Protein AF-A0A9P5ILW6-F1 (afdb_monomer)

Radius of gyration: 16.62 Å; Cα contacts (8 Å, |Δi|>4): 154; chains: 1; bounding box: 40×34×46 Å

Solvent-accessible surface area (backbone atoms only — not comparable to full-atom values): 10481 Å² total; per-residue (Å²): 132,69,74,66,73,79,52,66,100,78,73,83,78,83,78,86,67,58,70,65,38,50,52,52,50,52,43,37,74,80,35,74,94,50,73,96,59,90,74,56,70,68,44,38,54,50,37,25,55,50,20,56,77,74,67,35,46,73,50,25,33,54,30,42,55,48,54,32,46,52,34,41,75,72,74,42,74,85,47,68,69,57,46,49,49,52,29,64,76,42,68,87,60,74,94,86,77,52,40,68,58,49,51,54,28,49,44,47,52,42,32,46,77,76,62,55,39,65,60,40,52,51,47,40,77,72,31,69,51,44,38,51,48,39,51,54,41,57,74,74,51,88,65,89,62,91,61,61,66,39,36,64,84,79,36,59,72,67,55,46,70,64,94,44,74,64,52,48,51,58,55,60,61,74,74,114

Structure (mmCIF, N/CA/C/O backbone):
data_AF-A0A9P5ILW6-F1
#
_entry.id   AF-A0A9P5ILW6-F1
#
loop_
_atom_site.group_PDB
_atom_site.id
_atom_site.type_symbol
_atom_site.label_atom_id
_atom_site.label_alt_id
_atom_site.label_comp_id
_atom_site.label_asym_id
_atom_site.label_entity_id
_atom_site.label_seq_id
_atom_site.pdbx_PDB_ins_code
_atom_site.Cartn_x
_atom_site.Cartn_y
_atom_site.Cartn_z
_atom_site.occupancy
_atom_site.B_iso_or_equiv
_atom_site.auth_seq_id
_atom_site.auth_comp_id
_atom_site.auth_asym_id
_atom_site.auth_atom_id
_atom_site.pdbx_PDB_model_num
ATOM 1 N N . MET A 1 1 ? -7.072 -7.305 25.296 1.00 40.94 1 MET A N 1
ATOM 2 C CA . MET A 1 1 ? -6.742 -5.930 24.863 1.00 40.94 1 MET A CA 1
ATOM 3 C C . MET A 1 1 ? -8.057 -5.179 24.683 1.00 40.94 1 MET A C 1
ATOM 5 O O . MET A 1 1 ? -8.897 -5.641 23.927 1.00 40.94 1 MET A O 1
ATOM 9 N N . LYS A 1 2 ? -8.297 -4.114 25.454 1.00 44.69 2 LYS A N 1
ATOM 10 C CA . LYS A 1 2 ? -9.579 -3.391 25.513 1.00 44.69 2 LYS A CA 1
ATOM 11 C C . LYS A 1 2 ? -9.634 -2.299 24.430 1.00 44.69 2 LYS A C 1
ATOM 13 O O . LYS A 1 2 ? -9.579 -1.118 24.740 1.00 44.69 2 LYS A O 1
ATOM 18 N N . PHE A 1 3 ? -9.688 -2.706 23.157 1.00 52.34 3 PHE A N 1
ATOM 19 C CA . PHE A 1 3 ? -9.749 -1.795 21.997 1.00 52.34 3 PHE A CA 1
ATOM 20 C C . PHE A 1 3 ? -10.858 -0.741 22.153 1.00 52.34 3 PHE A C 1
ATOM 22 O O . PHE A 1 3 ? -10.619 0.445 21.964 1.00 52.34 3 PHE A O 1
ATOM 29 N N . PHE A 1 4 ? -12.036 -1.166 22.615 1.00 55.12 4 PHE A N 1
ATOM 30 C CA . PHE A 1 4 ? -13.194 -0.291 22.795 1.00 55.12 4 PHE A CA 1
ATOM 31 C C . PHE A 1 4 ? -13.140 0.619 24.032 1.00 55.12 4 PHE A C 1
ATOM 33 O O . PHE A 1 4 ? -13.903 1.574 24.094 1.00 55.12 4 PHE A O 1
ATOM 40 N N . GLU A 1 5 ? -12.237 0.402 24.997 1.00 55.38 5 GLU A N 1
ATOM 41 C CA . GLU A 1 5 ? -12.120 1.315 26.153 1.00 55.38 5 GLU A CA 1
ATOM 42 C C . GLU A 1 5 ? -11.454 2.646 25.796 1.00 55.38 5 GLU A C 1
ATOM 44 O O . GLU A 1 5 ? -11.655 3.635 26.497 1.00 55.38 5 GLU A O 1
ATOM 49 N N . ALA A 1 6 ? -10.706 2.696 24.689 1.00 55.53 6 ALA A N 1
ATOM 50 C CA . ALA A 1 6 ? -10.136 3.933 24.158 1.00 55.53 6 ALA A CA 1
ATOM 51 C C . ALA A 1 6 ? -11.176 4.818 23.442 1.00 55.53 6 ALA A C 1
ATOM 53 O O . ALA A 1 6 ? -10.899 5.985 23.166 1.00 55.53 6 ALA A O 1
ATOM 54 N N . PHE A 1 7 ? -12.373 4.290 23.167 1.00 52.53 7 PHE A N 1
ATOM 55 C CA . PHE A 1 7 ? -13.465 5.007 22.517 1.00 52.53 7 PHE A CA 1
ATOM 56 C C . PHE A 1 7 ? -14.561 5.294 23.556 1.00 52.53 7 PHE A C 1
ATOM 58 O O . PHE A 1 7 ? -15.470 4.478 23.723 1.00 52.53 7 PHE A O 1
ATOM 65 N N . PRO A 1 8 ? -14.515 6.427 24.292 1.00 45.66 8 PRO A N 1
ATOM 66 C CA . PRO A 1 8 ? -15.630 6.819 25.148 1.00 45.66 8 PRO A CA 1
ATOM 67 C C . PRO A 1 8 ? -16.920 6.827 24.319 1.00 45.66 8 PRO A C 1
ATOM 69 O O . PRO A 1 8 ? -16.882 7.197 23.151 1.00 45.66 8 PRO A O 1
ATOM 72 N N . CYS A 1 9 ? -18.024 6.383 24.932 1.00 47.91 9 CYS A N 1
ATOM 73 C CA . CYS A 1 9 ? -19.293 5.889 24.361 1.00 47.91 9 CYS A CA 1
ATOM 74 C C . CYS A 1 9 ? -20.075 6.804 23.370 1.00 47.91 9 CYS A C 1
ATOM 76 O O . CYS A 1 9 ? -21.298 6.722 23.297 1.00 47.91 9 CYS A O 1
ATOM 78 N N . LYS A 1 10 ? -19.422 7.699 22.623 1.00 52.12 10 LYS A N 1
ATOM 79 C CA . LYS A 1 10 ? -20.001 8.666 21.680 1.00 52.12 10 LYS A CA 1
ATOM 80 C C . LYS A 1 10 ? -19.199 8.815 20.376 1.00 52.12 10 LYS A C 1
ATOM 82 O O . LYS A 1 10 ? -19.249 9.874 19.759 1.00 52.12 10 LYS A O 1
ATOM 87 N N . TYR A 1 11 ? -18.472 7.789 19.939 1.00 52.97 11 TYR A N 1
ATOM 88 C CA . TYR A 1 11 ? -17.894 7.780 18.592 1.00 52.97 11 TYR A CA 1
ATOM 89 C C . TYR A 1 11 ? -18.709 6.865 17.687 1.00 52.97 11 TYR A C 1
ATOM 91 O O . TYR A 1 11 ? -18.639 5.643 17.795 1.00 52.97 11 TYR A O 1
ATOM 99 N N . THR A 1 12 ? -19.493 7.470 16.799 1.00 56.59 12 THR A N 1
ATOM 100 C CA . THR A 1 12 ? -20.023 6.774 15.629 1.00 56.59 12 THR A CA 1
ATOM 101 C C . THR A 1 12 ? -18.871 6.659 14.639 1.00 56.59 12 THR A C 1
ATOM 103 O O . THR A 1 12 ? -18.404 7.671 14.122 1.00 56.59 12 THR A O 1
ATOM 106 N N . ILE A 1 13 ? -18.365 5.447 14.421 1.00 59.28 13 ILE A N 1
ATOM 107 C CA . ILE A 1 13 ? -17.453 5.189 13.307 1.00 59.28 13 ILE A CA 1
ATOM 108 C C . ILE A 1 13 ? -18.347 5.038 12.082 1.00 59.28 13 ILE A C 1
ATOM 110 O O . ILE A 1 13 ? -19.088 4.061 11.977 1.00 59.28 13 ILE A O 1
ATOM 114 N N . GLU A 1 14 ? -18.329 6.026 11.191 1.00 61.62 14 GLU A N 1
ATOM 115 C CA . GLU A 1 14 ? -18.935 5.860 9.875 1.00 61.62 14 GLU A CA 1
ATOM 116 C C . GLU A 1 14 ? -18.095 4.851 9.098 1.00 61.62 14 GLU A C 1
ATOM 118 O O . GLU A 1 14 ? -16.937 5.089 8.759 1.00 61.62 14 GLU A O 1
ATOM 123 N N . VAL A 1 15 ? -18.678 3.676 8.892 1.00 63.22 15 VAL A N 1
ATOM 124 C CA . VAL A 1 15 ? -18.077 2.608 8.108 1.00 63.22 15 VAL A CA 1
ATOM 125 C C . VAL A 1 15 ? -18.579 2.761 6.681 1.00 63.22 15 VAL A C 1
ATOM 127 O O . VAL A 1 15 ? -19.686 2.342 6.354 1.00 63.22 15 VAL A O 1
ATOM 130 N N . THR A 1 16 ? -17.773 3.409 5.848 1.00 72.81 16 THR A N 1
ATOM 131 C CA . THR A 1 16 ? -18.020 3.545 4.405 1.00 72.81 16 THR A CA 1
ATOM 132 C C . THR A 1 16 ? -17.390 2.422 3.586 1.00 72.81 16 THR A C 1
ATOM 134 O O . THR A 1 16 ? -17.558 2.385 2.371 1.00 72.81 16 THR A O 1
ATOM 137 N N . GLU A 1 17 ? -16.658 1.518 4.239 1.00 77.94 17 GLU A N 1
ATOM 138 C CA . GLU A 1 17 ? -15.879 0.488 3.556 1.00 77.94 17 GLU A CA 1
ATOM 139 C C . GLU A 1 17 ? -16.735 -0.669 3.064 1.00 77.94 17 GLU A C 1
ATOM 141 O O . GLU A 1 17 ? -17.812 -0.957 3.595 1.00 77.94 17 GLU A O 1
ATOM 146 N N . GLY A 1 18 ? -16.207 -1.374 2.065 1.00 82.06 18 GLY A N 1
ATOM 147 C CA . GLY A 1 18 ? -16.773 -2.640 1.628 1.00 82.06 18 GLY A CA 1
ATOM 148 C C . GLY A 1 18 ? -16.846 -3.643 2.781 1.00 82.06 18 GLY A C 1
ATOM 149 O O . GLY A 1 18 ? -16.007 -3.646 3.684 1.00 82.06 18 GLY A O 1
ATOM 150 N N . ALA A 1 19 ? -17.850 -4.522 2.732 1.00 83.38 19 ALA A N 1
ATOM 151 C CA . ALA A 1 19 ? -18.071 -5.540 3.760 1.00 83.38 19 ALA A CA 1
ATOM 152 C C . ALA A 1 19 ? -16.812 -6.385 4.030 1.00 83.38 19 ALA A C 1
ATOM 154 O O . ALA A 1 19 ? -16.507 -6.689 5.178 1.00 83.38 19 ALA A O 1
ATOM 155 N N . GLU A 1 20 ? -16.034 -6.678 2.985 1.00 88.50 20 GLU A N 1
ATOM 156 C CA . GLU A 1 20 ? -14.823 -7.489 3.096 1.00 88.50 20 GLU A CA 1
ATOM 157 C C . GLU A 1 20 ? -13.726 -6.819 3.941 1.00 88.50 20 GLU A C 1
ATOM 159 O O . GLU A 1 20 ? -13.156 -7.455 4.827 1.00 88.50 20 GLU A O 1
ATOM 164 N N . THR A 1 21 ? -13.468 -5.521 3.756 1.00 89.25 21 THR A N 1
ATOM 165 C CA . THR A 1 21 ? -12.490 -4.765 4.562 1.00 89.25 21 THR A CA 1
ATOM 166 C C . THR A 1 21 ? -12.843 -4.809 6.050 1.00 89.25 21 THR A C 1
ATOM 168 O O . THR A 1 21 ? -11.968 -4.923 6.911 1.00 89.25 21 THR A O 1
ATOM 171 N N . ILE A 1 22 ? -14.139 -4.771 6.364 1.00 90.06 22 ILE A N 1
ATOM 172 C CA . ILE A 1 22 ? -14.638 -4.837 7.739 1.00 90.06 22 ILE A CA 1
ATOM 173 C C . ILE A 1 22 ? -14.521 -6.240 8.316 1.00 90.06 22 ILE A C 1
ATOM 175 O O . ILE A 1 22 ? -14.110 -6.378 9.470 1.00 90.06 22 ILE A O 1
ATOM 179 N N . ASP A 1 23 ? -14.787 -7.275 7.526 1.00 89.38 23 ASP A N 1
ATOM 180 C CA . ASP A 1 23 ? -14.569 -8.657 7.948 1.00 89.38 23 ASP A CA 1
ATOM 181 C C . ASP A 1 23 ? -13.097 -8.901 8.310 1.00 89.38 23 ASP A C 1
ATOM 183 O O . ASP A 1 23 ? -12.804 -9.483 9.359 1.00 89.38 23 ASP A O 1
ATOM 187 N N . PHE A 1 24 ? -12.156 -8.387 7.510 1.00 91.00 24 PHE A N 1
ATOM 188 C CA . PHE A 1 24 ? -10.723 -8.487 7.805 1.00 91.00 24 PHE A CA 1
ATOM 189 C C . PHE A 1 24 ? -10.293 -7.650 9.011 1.00 91.00 24 PHE A C 1
ATOM 191 O O . PHE A 1 24 ? -9.472 -8.109 9.810 1.00 91.00 24 PHE A O 1
ATOM 198 N N . PHE A 1 25 ? -10.877 -6.468 9.209 1.00 91.25 25 PHE A N 1
ATOM 199 C CA . PHE A 1 25 ? -10.665 -5.689 10.428 1.00 91.25 25 PHE A CA 1
ATOM 200 C C . PHE A 1 25 ? -11.123 -6.453 11.678 1.00 91.25 25 PHE A C 1
ATOM 202 O O . PHE A 1 25 ? -10.377 -6.566 12.654 1.00 91.25 25 PHE A O 1
ATOM 209 N N . VAL A 1 26 ? -12.335 -7.013 11.647 1.00 88.88 26 VAL A N 1
ATOM 210 C CA . VAL A 1 26 ? -12.893 -7.806 12.749 1.00 88.88 26 VAL A CA 1
ATOM 211 C C . VAL A 1 26 ? -12.033 -9.039 13.001 1.00 88.88 26 VAL A C 1
ATOM 213 O O . VAL A 1 26 ? -11.680 -9.321 14.145 1.00 88.88 26 VAL A O 1
ATOM 216 N N . GLN A 1 27 ? -11.637 -9.746 11.947 1.00 89.50 27 GLN A N 1
ATOM 217 C CA . GLN A 1 27 ? -10.733 -10.882 12.050 1.00 89.50 27 GLN A CA 1
ATOM 218 C C . GLN A 1 27 ? -9.419 -10.486 12.728 1.00 89.50 27 GLN A C 1
ATOM 220 O O . GLN A 1 27 ? -9.033 -11.123 13.703 1.00 89.50 27 GLN A O 1
ATOM 225 N N . TRP A 1 28 ? -8.775 -9.400 12.298 1.00 90.00 28 TRP A N 1
ATOM 226 C CA . TRP A 1 28 ? -7.546 -8.908 12.920 1.00 90.00 28 TRP A CA 1
ATOM 227 C C . TRP A 1 28 ? -7.722 -8.553 14.405 1.00 90.00 28 TRP A C 1
ATOM 229 O O . TRP A 1 28 ? -6.833 -8.835 15.207 1.00 90.00 28 TRP A O 1
ATOM 239 N N . LEU A 1 29 ? -8.870 -7.991 14.807 1.00 86.12 29 LEU A N 1
ATOM 240 C CA . LEU A 1 29 ? -9.156 -7.694 16.217 1.00 86.12 29 LEU A CA 1
ATOM 241 C C . LEU A 1 29 ? -9.189 -8.956 17.091 1.00 86.12 29 LEU A C 1
ATOM 243 O O . LEU A 1 29 ? -8.709 -8.928 18.228 1.00 86.12 29 LEU A O 1
ATOM 247 N N . TYR A 1 30 ? -9.767 -10.047 16.580 1.00 83.31 30 TYR A N 1
ATOM 248 C CA . TYR A 1 30 ? -9.910 -11.305 17.320 1.00 83.31 30 TYR A CA 1
ATOM 249 C C . TYR A 1 30 ? -8.707 -12.241 17.166 1.00 83.31 30 TYR A C 1
ATOM 251 O O . TYR A 1 30 ? -8.435 -13.031 18.072 1.00 83.31 30 TYR A O 1
ATOM 259 N N . THR A 1 31 ? -7.945 -12.118 16.080 1.00 81.06 31 THR A N 1
ATOM 260 C CA . THR A 1 31 ? -6.687 -12.838 15.849 1.00 81.06 31 THR A CA 1
ATOM 261 C C . THR A 1 31 ? -5.563 -11.906 15.397 1.00 81.06 31 THR A C 1
ATOM 263 O O . THR A 1 31 ? -5.124 -11.976 14.244 1.00 81.06 31 THR A O 1
ATOM 266 N N . PRO A 1 32 ? -5.032 -11.060 16.304 1.00 68.94 32 PRO A N 1
ATOM 267 C CA . PRO A 1 32 ? -3.941 -10.158 15.963 1.00 68.94 32 PRO A CA 1
ATOM 268 C C . PRO A 1 32 ? -2.745 -10.933 15.408 1.00 68.94 32 PRO A C 1
ATOM 270 O O . PRO A 1 32 ? -2.229 -11.848 16.052 1.00 68.94 32 PRO A O 1
ATOM 273 N N . GLY A 1 33 ? -2.314 -10.569 14.202 1.00 67.50 33 GLY A N 1
ATOM 274 C CA . GLY A 1 33 ? -1.169 -11.182 13.530 1.00 67.50 33 GLY A CA 1
ATOM 275 C C . GLY A 1 33 ? -1.505 -12.268 12.506 1.00 67.50 33 GLY A C 1
ATOM 276 O O . GLY A 1 33 ? -0.593 -12.721 11.816 1.00 67.50 33 GLY A O 1
ATOM 277 N N . ARG A 1 34 ? -2.769 -12.699 12.367 1.00 72.62 34 ARG A N 1
ATOM 278 C CA . ARG A 1 34 ? -3.159 -13.709 11.368 1.00 72.62 34 ARG A CA 1
ATOM 279 C C . ARG A 1 34 ? -4.513 -13.410 10.738 1.00 72.62 34 ARG A C 1
ATOM 281 O O . ARG A 1 34 ? -5.509 -13.272 11.445 1.00 72.62 34 ARG A O 1
ATOM 288 N N . PHE A 1 35 ? -4.546 -13.441 9.410 1.00 79.75 35 PHE A N 1
ATOM 289 C CA . PHE A 1 35 ? -5.782 -13.581 8.655 1.00 79.75 35 PHE A CA 1
ATOM 290 C C . PHE A 1 35 ? -6.100 -15.068 8.434 1.00 79.75 35 PHE A C 1
ATOM 292 O O . PHE A 1 35 ? -5.205 -15.849 8.108 1.00 79.75 35 PHE A O 1
ATOM 299 N N . PHE A 1 36 ? -7.355 -15.491 8.626 1.00 78.62 36 PHE A N 1
ATOM 300 C CA . PHE A 1 36 ? -7.756 -16.890 8.390 1.00 78.62 36 PHE A CA 1
ATOM 301 C C . PHE A 1 36 ? -7.865 -17.216 6.896 1.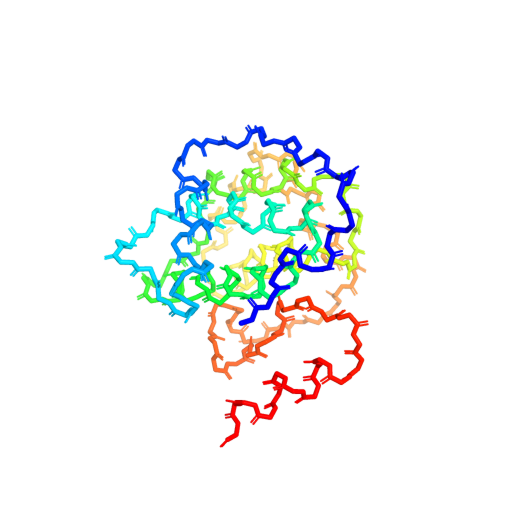00 78.62 36 PHE A C 1
ATOM 303 O O . PHE A 1 36 ? -7.658 -18.358 6.496 1.00 78.62 36 PHE A O 1
ATOM 310 N N . LYS A 1 37 ? -8.187 -16.209 6.082 1.00 83.69 37 LYS A N 1
ATOM 311 C CA . LYS A 1 37 ? -8.161 -16.250 4.618 1.00 83.69 37 LYS A CA 1
ATOM 312 C C . LYS A 1 37 ? -7.106 -15.247 4.167 1.00 83.69 37 LYS A C 1
ATOM 314 O O . LYS A 1 37 ? -6.991 -14.198 4.785 1.00 83.69 37 LYS A O 1
ATOM 319 N N . VAL A 1 38 ? -6.343 -15.544 3.121 1.00 85.94 38 VAL A N 1
ATOM 320 C CA . VAL A 1 38 ? -5.435 -14.542 2.544 1.00 85.94 38 VAL A CA 1
ATOM 321 C C . VAL A 1 38 ? -6.297 -13.475 1.848 1.00 85.94 38 VAL A C 1
ATOM 323 O O . VAL A 1 38 ? -7.076 -13.851 0.967 1.00 85.94 38 VAL A O 1
ATOM 326 N N . PRO A 1 39 ? -6.250 -12.198 2.276 1.00 89.31 39 PRO A N 1
ATOM 327 C CA . PRO A 1 39 ? -6.969 -11.119 1.601 1.00 89.31 39 PRO A CA 1
ATOM 328 C C . PRO A 1 39 ? -6.363 -10.838 0.225 1.00 89.31 39 PRO A C 1
ATOM 330 O O . PRO A 1 39 ? -5.170 -11.054 0.010 1.00 89.31 39 PRO A O 1
ATOM 333 N N . GLU A 1 40 ? -7.178 -10.311 -0.687 1.00 92.25 40 GLU A N 1
ATOM 334 C CA . GLU A 1 40 ? -6.661 -9.676 -1.900 1.00 92.25 40 GLU A CA 1
ATOM 335 C C . GLU A 1 40 ? -5.907 -8.394 -1.525 1.00 92.25 40 GLU A C 1
ATOM 337 O O . GLU A 1 40 ? -6.248 -7.727 -0.543 1.00 92.25 40 GLU A O 1
ATOM 342 N N . ILE A 1 41 ? -4.890 -8.027 -2.308 1.00 93.38 41 ILE A N 1
ATOM 343 C CA . ILE A 1 41 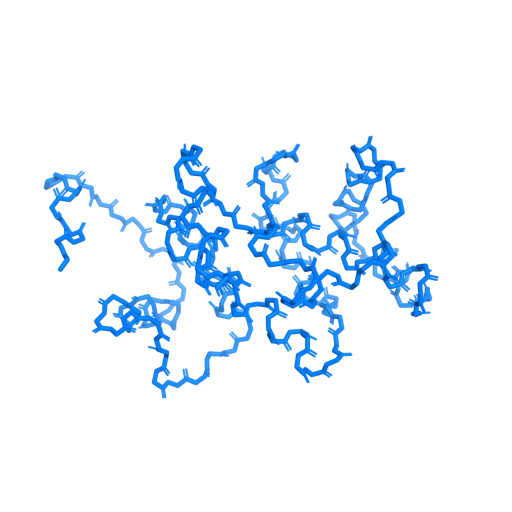? -4.048 -6.860 -2.009 1.00 93.38 41 ILE A CA 1
ATOM 344 C C . ILE A 1 41 ? -4.870 -5.573 -1.891 1.00 93.38 41 ILE A C 1
ATOM 346 O O . ILE A 1 41 ? -4.689 -4.805 -0.946 1.00 93.38 41 ILE A O 1
ATOM 350 N N . LYS A 1 42 ? -5.875 -5.407 -2.757 1.00 93.12 42 LYS A N 1
ATOM 351 C CA . LYS A 1 42 ? -6.821 -4.291 -2.710 1.00 93.12 42 LYS A CA 1
ATOM 352 C C . LYS A 1 42 ? -7.525 -4.173 -1.357 1.00 93.12 42 LYS A C 1
ATOM 354 O O . LYS A 1 42 ? -7.593 -3.085 -0.791 1.00 93.12 42 LYS A O 1
ATOM 359 N N . THR A 1 43 ? -7.987 -5.288 -0.796 1.00 94.06 43 THR A N 1
ATOM 360 C CA . THR A 1 43 ? -8.630 -5.319 0.523 1.00 94.06 43 THR A CA 1
ATOM 361 C C . THR A 1 43 ? -7.669 -4.874 1.628 1.00 94.06 43 THR A C 1
ATOM 363 O O . THR A 1 43 ? -8.082 -4.228 2.591 1.00 94.06 43 THR A O 1
ATOM 366 N N . VAL A 1 44 ? -6.376 -5.188 1.505 1.00 94.62 44 VAL A N 1
ATOM 367 C CA . VAL A 1 44 ? -5.349 -4.762 2.468 1.00 94.62 44 VAL A CA 1
ATOM 368 C C . VAL A 1 44 ? -5.021 -3.275 2.325 1.00 94.62 44 VAL A C 1
ATOM 370 O O . VAL A 1 44 ? -4.847 -2.599 3.339 1.00 94.62 44 VAL A O 1
ATOM 373 N N . LEU A 1 45 ? -4.998 -2.739 1.102 1.00 95.44 45 LEU A N 1
ATOM 374 C CA . LEU A 1 45 ? -4.879 -1.297 0.860 1.00 95.44 45 LEU A CA 1
ATOM 375 C C . LEU A 1 45 ? -6.064 -0.540 1.483 1.00 95.44 45 LEU A C 1
ATOM 377 O O . LEU A 1 45 ? -5.862 0.440 2.204 1.00 95.44 45 LEU A O 1
ATOM 381 N N . ASP A 1 46 ? -7.288 -1.044 1.303 1.00 94.38 46 ASP A N 1
ATOM 382 C CA . ASP A 1 46 ? -8.492 -0.502 1.946 1.00 94.38 46 ASP A CA 1
ATOM 383 C C . ASP A 1 46 ? -8.389 -0.556 3.472 1.00 94.38 46 ASP A C 1
ATOM 385 O O . ASP A 1 46 ? -8.737 0.404 4.164 1.00 94.38 46 ASP A O 1
ATOM 389 N N . LEU A 1 47 ? -7.876 -1.665 4.009 1.00 93.94 47 LEU A N 1
ATOM 390 C CA . LEU A 1 47 ? -7.687 -1.855 5.442 1.00 93.94 47 LEU A CA 1
ATOM 391 C C . LEU A 1 47 ? -6.660 -0.871 6.011 1.00 93.94 47 LEU A C 1
ATOM 393 O O . LEU A 1 47 ? -6.880 -0.321 7.091 1.00 93.94 47 LEU A O 1
ATOM 397 N N . TRP A 1 48 ? -5.579 -0.599 5.276 1.00 94.88 48 TRP A N 1
ATOM 398 C CA . TRP A 1 48 ? -4.576 0.395 5.650 1.00 94.88 48 TRP A CA 1
ATOM 399 C C . TRP A 1 48 ? -5.178 1.809 5.699 1.00 94.88 48 TRP A C 1
ATOM 401 O O . TRP A 1 48 ? -5.013 2.520 6.696 1.00 94.88 48 TRP A O 1
ATOM 411 N N . LEU A 1 49 ? -5.940 2.202 4.672 1.00 92.12 49 LEU A N 1
ATOM 412 C CA . LEU A 1 49 ? -6.619 3.505 4.610 1.00 92.12 49 LEU A CA 1
ATOM 413 C C . LEU A 1 49 ? -7.669 3.645 5.720 1.00 92.12 49 LEU A C 1
ATOM 415 O O . LEU A 1 49 ? -7.734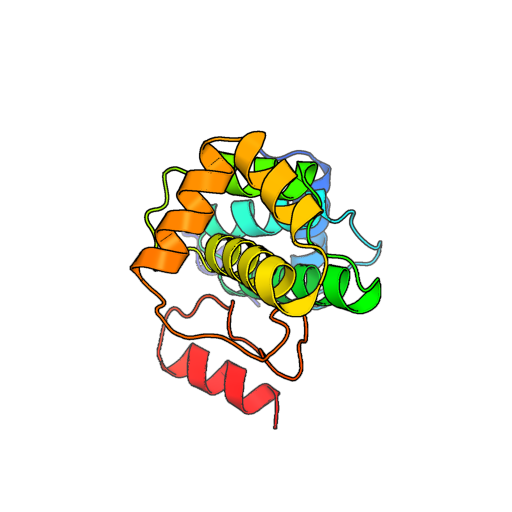 4.663 6.416 1.00 92.12 49 LEU A O 1
ATOM 419 N N . PHE A 1 50 ? -8.462 2.596 5.944 1.00 91.38 50 PHE A N 1
ATOM 420 C CA . PHE A 1 50 ? -9.441 2.534 7.024 1.00 91.38 50 PHE A CA 1
ATOM 421 C C . PHE A 1 50 ? -8.784 2.685 8.394 1.00 91.38 50 PHE A C 1
ATOM 423 O O . PHE A 1 50 ? -9.237 3.489 9.212 1.00 91.38 50 PHE A O 1
ATOM 430 N N . ALA A 1 51 ? -7.686 1.969 8.626 1.00 90.25 51 ALA A N 1
ATOM 431 C CA . ALA A 1 51 ? -6.914 2.059 9.852 1.00 90.25 51 ALA A CA 1
ATOM 432 C C . ALA A 1 51 ? -6.405 3.485 10.105 1.00 90.25 51 ALA A C 1
ATOM 434 O O . ALA A 1 51 ? -6.467 3.952 11.244 1.00 90.25 51 ALA A O 1
ATOM 435 N N . GLY A 1 52 ? -5.982 4.199 9.057 1.00 88.19 52 GLY A N 1
ATOM 436 C CA . GLY A 1 52 ? -5.625 5.617 9.130 1.00 88.19 52 GLY A CA 1
ATOM 437 C C . GLY A 1 52 ? -6.790 6.498 9.583 1.00 88.19 52 GLY A C 1
ATOM 438 O O . GLY A 1 52 ? -6.642 7.278 10.528 1.00 88.19 52 GLY A O 1
ATOM 439 N N . ARG A 1 53 ? -7.983 6.313 9.000 1.00 86.69 53 ARG A N 1
ATOM 440 C CA . ARG A 1 53 ? -9.198 7.068 9.372 1.00 86.69 53 ARG A CA 1
ATOM 441 C C . ARG A 1 53 ? -9.582 6.889 10.841 1.00 86.69 53 ARG A C 1
ATOM 443 O O . ARG A 1 53 ? -9.931 7.864 11.505 1.00 86.69 53 ARG A O 1
ATOM 450 N N . ILE A 1 54 ? -9.475 5.670 11.373 1.00 86.38 54 ILE A N 1
ATOM 451 C CA . ILE A 1 54 ? -9.748 5.385 12.794 1.00 86.38 54 ILE A CA 1
ATOM 452 C C . ILE A 1 54 ? -8.528 5.591 13.708 1.00 86.38 54 ILE A C 1
ATOM 454 O O . ILE A 1 54 ? -8.600 5.288 14.900 1.00 86.38 54 ILE A O 1
ATOM 458 N N . LYS A 1 55 ? -7.408 6.098 13.170 1.00 85.19 55 LYS A N 1
ATOM 459 C CA . LYS A 1 55 ? -6.137 6.334 13.878 1.00 85.19 55 LYS A CA 1
ATOM 460 C C . LYS A 1 55 ? -5.577 5.083 14.573 1.00 85.19 55 LYS A C 1
ATOM 462 O O . LYS A 1 55 ? -4.991 5.165 15.652 1.00 85.19 55 LYS A O 1
ATOM 467 N N . CYS A 1 56 ? -5.755 3.910 13.967 1.00 85.94 56 CYS A N 1
ATOM 468 C CA . CYS A 1 56 ? -5.240 2.639 14.467 1.00 85.94 56 CYS A CA 1
ATOM 469 C C . CYS A 1 56 ? -3.889 2.301 13.818 1.00 85.94 56 CYS A C 1
ATOM 471 O O . CYS A 1 56 ? -3.807 1.489 12.898 1.00 85.94 56 CYS A O 1
ATOM 473 N N . THR A 1 57 ? -2.807 2.883 14.338 1.00 87.56 57 THR A N 1
ATOM 474 C CA . THR A 1 57 ? -1.451 2.695 13.783 1.00 87.56 57 THR A CA 1
ATOM 475 C C . THR A 1 57 ? -0.985 1.242 13.795 1.00 87.56 57 THR A C 1
ATOM 477 O O . THR A 1 57 ? -0.328 0.796 12.866 1.00 87.56 57 THR A O 1
ATOM 480 N N . LYS A 1 58 ? -1.396 0.446 14.791 1.00 86.88 58 LYS A N 1
ATOM 481 C CA . LYS A 1 58 ? -1.089 -0.996 14.832 1.00 86.88 58 LYS A CA 1
ATOM 482 C C . LYS A 1 58 ? -1.651 -1.754 13.630 1.00 86.88 58 LYS A C 1
ATOM 484 O O . LYS A 1 58 ? -0.998 -2.669 13.140 1.00 86.88 58 LYS A O 1
ATOM 489 N N . LEU A 1 59 ? -2.851 -1.391 13.179 1.00 89.69 59 LEU A N 1
ATOM 490 C CA . LEU A 1 59 ? -3.468 -1.999 12.006 1.00 89.69 59 LEU A CA 1
ATOM 491 C C . LEU A 1 59 ? -2.864 -1.446 10.710 1.00 89.69 59 LEU A C 1
ATOM 493 O O . LEU A 1 59 ? -2.670 -2.220 9.777 1.00 89.69 59 LEU A O 1
ATOM 497 N N . GLN A 1 60 ? -2.507 -0.156 10.666 1.00 91.25 60 GLN A N 1
ATOM 498 C CA . GLN A 1 60 ? -1.755 0.409 9.537 1.00 91.25 60 GLN A CA 1
ATOM 499 C C . GLN A 1 60 ? -0.417 -0.312 9.353 1.00 91.25 60 GLN A C 1
ATOM 501 O O . GLN A 1 60 ? -0.146 -0.795 8.263 1.00 91.25 60 GLN A O 1
ATOM 506 N N . ASN A 1 61 ? 0.374 -0.472 10.417 1.00 90.88 61 ASN A N 1
ATOM 507 C CA . ASN A 1 61 ? 1.683 -1.128 10.342 1.00 90.88 61 ASN A CA 1
ATOM 508 C C . ASN A 1 61 ? 1.543 -2.606 9.965 1.00 90.88 61 ASN A C 1
ATOM 510 O O . ASN A 1 61 ? 2.258 -3.081 9.093 1.00 90.88 61 ASN A O 1
ATOM 514 N N . TYR A 1 62 ? 0.551 -3.305 10.530 1.00 90.19 62 TYR A N 1
ATOM 515 C CA . TYR A 1 62 ? 0.254 -4.685 10.138 1.00 90.19 62 TYR A CA 1
ATOM 516 C C . TYR A 1 62 ? -0.134 -4.812 8.657 1.00 90.19 62 TYR A C 1
ATOM 518 O O . TYR A 1 62 ? 0.315 -5.727 7.971 1.00 90.19 62 TYR A O 1
ATOM 526 N N . SER A 1 63 ? -0.963 -3.893 8.157 1.00 93.38 63 SER A N 1
ATOM 527 C CA . SER A 1 63 ? -1.359 -3.875 6.745 1.00 93.38 63 SER A CA 1
ATOM 528 C C . SER A 1 63 ? -0.167 -3.528 5.851 1.00 93.38 63 SER A C 1
ATOM 530 O O . SER A 1 63 ? -0.011 -4.124 4.792 1.00 93.38 63 SER A O 1
ATOM 532 N N . MET A 1 64 ? 0.714 -2.629 6.299 1.00 93.69 64 MET A N 1
ATOM 533 C CA . MET A 1 64 ? 1.929 -2.260 5.575 1.00 93.69 64 MET A CA 1
ATOM 534 C C . MET A 1 64 ? 2.913 -3.427 5.463 1.00 93.69 64 MET A C 1
ATOM 536 O O . MET A 1 64 ? 3.409 -3.686 4.371 1.00 93.69 64 MET A O 1
ATOM 540 N N . ASP A 1 65 ? 3.136 -4.174 6.550 1.00 91.19 65 ASP A N 1
ATOM 541 C CA . ASP A 1 65 ? 3.956 -5.394 6.532 1.00 91.19 65 ASP A CA 1
ATOM 542 C C . ASP A 1 65 ? 3.420 -6.407 5.518 1.00 91.19 65 ASP A C 1
ATOM 544 O O . ASP A 1 65 ? 4.184 -7.050 4.797 1.00 91.19 65 ASP A O 1
ATOM 548 N N . PHE A 1 66 ? 2.093 -6.548 5.449 1.00 91.88 66 PHE A N 1
ATOM 549 C CA . PHE A 1 66 ? 1.454 -7.422 4.476 1.00 91.88 66 PHE A CA 1
ATOM 550 C C . PHE A 1 66 ? 1.676 -6.924 3.044 1.00 91.88 66 PHE A C 1
ATOM 552 O O . PHE A 1 66 ? 2.087 -7.716 2.202 1.00 91.88 66 PHE A O 1
ATOM 559 N N . ILE A 1 67 ? 1.437 -5.637 2.769 1.00 93.81 67 ILE A N 1
ATOM 560 C CA . ILE A 1 67 ? 1.621 -5.023 1.443 1.00 93.81 67 ILE A CA 1
ATOM 561 C C . ILE A 1 67 ? 3.068 -5.191 0.970 1.00 93.81 67 ILE A C 1
ATOM 563 O O . ILE A 1 67 ? 3.306 -5.674 -0.133 1.00 93.81 67 ILE A O 1
ATOM 567 N N . GLN A 1 68 ? 4.035 -4.844 1.820 1.00 91.75 68 GLN A N 1
ATOM 568 C CA . GLN A 1 68 ? 5.458 -4.951 1.508 1.00 91.75 68 GLN A CA 1
ATOM 569 C C . GLN A 1 68 ? 5.843 -6.406 1.206 1.00 91.75 68 GLN A C 1
ATOM 571 O O . GLN A 1 68 ? 6.472 -6.693 0.188 1.00 91.75 68 GLN A O 1
ATOM 576 N N . LYS A 1 69 ? 5.391 -7.348 2.044 1.00 89.88 69 LYS A N 1
ATOM 577 C CA . LYS A 1 69 ? 5.642 -8.777 1.847 1.00 89.88 69 LYS A CA 1
ATOM 578 C C . LYS A 1 69 ? 4.990 -9.329 0.579 1.00 89.88 69 LYS A C 1
ATOM 580 O O . LYS A 1 69 ? 5.622 -10.147 -0.077 1.00 89.88 69 LYS A O 1
ATOM 585 N N . TYR A 1 70 ? 3.764 -8.920 0.260 1.00 92.06 70 TYR A N 1
ATOM 586 C CA . TYR A 1 70 ? 3.038 -9.365 -0.932 1.00 92.06 70 TYR A CA 1
ATOM 587 C C . TYR A 1 70 ? 3.856 -9.084 -2.197 1.00 92.06 70 TYR A C 1
ATOM 589 O O . TYR A 1 70 ? 4.255 -10.012 -2.895 1.00 92.06 70 TYR A O 1
ATOM 597 N N . TYR A 1 71 ? 4.241 -7.821 -2.394 1.00 92.19 71 TYR A N 1
ATOM 598 C CA . TYR A 1 71 ? 5.027 -7.404 -3.557 1.00 92.19 71 TYR A CA 1
ATOM 599 C C . TYR A 1 71 ? 6.445 -7.988 -3.576 1.00 92.19 71 TYR A C 1
ATOM 601 O O . TYR A 1 71 ? 6.988 -8.291 -4.634 1.00 92.19 71 TYR A O 1
ATOM 609 N N . TYR A 1 72 ? 7.043 -8.230 -2.409 1.00 90.31 72 TYR A N 1
ATOM 610 C CA . TYR A 1 72 ? 8.347 -8.887 -2.349 1.00 90.31 72 TYR A CA 1
ATOM 611 C C . TYR A 1 72 ? 8.301 -10.377 -2.709 1.00 90.31 72 TYR A C 1
ATOM 613 O O . TYR A 1 72 ? 9.184 -10.869 -3.407 1.00 90.31 72 TYR A O 1
ATOM 621 N N . GLN A 1 73 ? 7.305 -11.119 -2.211 1.00 87.12 73 GLN A N 1
ATOM 622 C CA . GLN A 1 73 ? 7.235 -12.575 -2.384 1.00 87.12 73 GLN A CA 1
ATOM 623 C C . GLN A 1 73 ? 6.974 -12.987 -3.827 1.00 87.12 73 GLN A C 1
ATOM 625 O O . GLN A 1 73 ? 7.549 -13.978 -4.278 1.00 87.12 73 GLN A O 1
ATOM 630 N N . ASP A 1 74 ? 6.151 -12.217 -4.529 1.00 82.44 74 ASP A N 1
ATOM 631 C CA . ASP A 1 74 ? 5.825 -12.481 -5.926 1.00 82.44 74 ASP A CA 1
ATOM 632 C C . ASP A 1 74 ? 6.856 -11.855 -6.887 1.00 82.44 74 ASP A C 1
ATOM 634 O O . ASP A 1 74 ? 6.790 -12.077 -8.091 1.00 82.44 74 ASP A O 1
ATOM 638 N N . ALA A 1 75 ? 7.865 -11.147 -6.352 1.00 79.44 75 ALA A N 1
ATOM 639 C CA . ALA A 1 75 ? 8.869 -10.388 -7.104 1.00 79.44 75 ALA A CA 1
ATOM 640 C C . ALA A 1 75 ? 8.247 -9.374 -8.084 1.00 79.44 75 ALA A C 1
ATOM 642 O O . ALA A 1 75 ? 8.833 -9.038 -9.113 1.00 79.44 75 ALA A O 1
ATOM 643 N N . GLU A 1 76 ? 7.067 -8.858 -7.743 1.00 87.69 76 GLU A N 1
ATOM 644 C CA . GLU A 1 76 ? 6.310 -7.909 -8.551 1.00 87.69 76 GLU A CA 1
ATOM 645 C C . GLU A 1 76 ? 6.391 -6.510 -7.939 1.00 87.69 76 GLU A C 1
ATOM 647 O O . GLU A 1 76 ? 6.509 -6.331 -6.724 1.00 87.69 76 GLU A O 1
ATOM 652 N N . PHE A 1 77 ? 6.393 -5.486 -8.786 1.00 91.19 77 PHE A N 1
ATOM 653 C CA . PHE A 1 77 ? 6.143 -4.122 -8.328 1.00 91.19 77 PHE A CA 1
ATOM 654 C C . PHE A 1 77 ? 4.643 -3.889 -8.245 1.00 91.19 77 PHE A C 1
ATOM 656 O O . PHE A 1 77 ? 3.865 -4.581 -8.903 1.00 91.19 77 PHE A O 1
ATOM 663 N N . MET A 1 78 ? 4.246 -2.889 -7.460 1.00 92.94 78 MET A N 1
ATOM 664 C CA . MET A 1 78 ? 2.855 -2.451 -7.444 1.00 92.94 78 MET A CA 1
ATOM 665 C C . MET A 1 78 ? 2.374 -2.141 -8.860 1.00 92.94 78 MET A C 1
ATOM 667 O O . MET A 1 78 ? 2.991 -1.353 -9.581 1.00 92.94 78 MET A O 1
ATOM 671 N N . ASP A 1 79 ? 1.279 -2.783 -9.256 1.00 91.31 79 ASP A N 1
ATOM 672 C CA . ASP A 1 79 ? 0.749 -2.623 -10.598 1.00 91.31 79 ASP A CA 1
ATOM 673 C C . ASP A 1 79 ? 0.107 -1.241 -10.794 1.00 91.31 79 ASP A C 1
ATOM 675 O O . ASP A 1 79 ? -0.112 -0.459 -9.863 1.00 91.31 79 ASP A O 1
ATOM 679 N N . LEU A 1 80 ? -0.214 -0.921 -12.046 1.00 92.38 80 LEU A N 1
ATOM 680 C CA . LEU A 1 80 ? -0.794 0.371 -12.400 1.00 92.38 80 LEU A CA 1
ATOM 681 C C . LEU A 1 80 ? -2.169 0.618 -11.754 1.00 92.38 80 LEU A C 1
ATOM 683 O O . LEU A 1 80 ? -2.529 1.769 -11.501 1.00 92.38 80 LEU A O 1
ATOM 687 N N . VAL A 1 81 ? -2.958 -0.432 -11.520 1.00 93.62 81 VAL A N 1
ATOM 688 C CA . VAL A 1 81 ? -4.304 -0.314 -10.943 1.00 93.62 81 VAL A CA 1
ATOM 689 C C . VAL A 1 81 ? -4.198 0.067 -9.470 1.00 93.62 81 VAL A C 1
ATOM 691 O O . VAL A 1 81 ? -4.850 1.023 -9.040 1.00 93.62 81 VAL A O 1
ATOM 694 N N . ASP A 1 82 ? -3.333 -0.616 -8.732 1.00 94.25 82 ASP A N 1
ATOM 695 C CA . ASP A 1 82 ? -3.077 -0.369 -7.320 1.00 94.25 82 ASP A CA 1
ATOM 696 C C . ASP A 1 82 ? -2.351 0.964 -7.105 1.00 94.25 82 ASP A C 1
ATOM 698 O O . ASP A 1 82 ? -2.749 1.741 -6.234 1.00 94.25 82 ASP A O 1
ATOM 702 N N . LEU A 1 83 ? -1.376 1.310 -7.955 1.00 93.69 83 LEU A N 1
ATOM 703 C CA . LEU A 1 83 ? -0.709 2.617 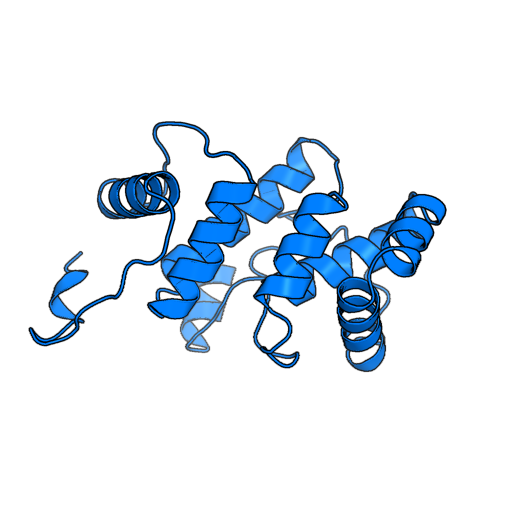-7.918 1.00 93.69 83 LEU A CA 1
ATOM 704 C C . LEU A 1 83 ? -1.701 3.765 -8.105 1.00 93.69 83 LEU A C 1
ATOM 706 O O . LEU A 1 83 ? -1.691 4.722 -7.330 1.00 93.69 83 LEU A O 1
ATOM 710 N N . LYS A 1 84 ? -2.590 3.675 -9.105 1.00 93.69 84 LYS A N 1
ATOM 711 C CA . LYS A 1 84 ? -3.658 4.669 -9.302 1.00 93.69 84 LYS A CA 1
ATOM 712 C C . LYS A 1 84 ? -4.559 4.754 -8.089 1.00 93.69 84 LYS A C 1
ATOM 714 O O . LYS A 1 84 ? -4.898 5.854 -7.657 1.00 93.69 84 LYS A O 1
ATOM 719 N N . TYR A 1 85 ? -4.956 3.601 -7.560 1.00 93.81 85 TYR A N 1
ATOM 720 C CA . TYR A 1 85 ? -5.832 3.543 -6.408 1.00 93.81 85 TYR A CA 1
ATOM 721 C C . TYR A 1 85 ? -5.220 4.278 -5.212 1.00 93.81 85 TYR A C 1
ATOM 723 O O . TYR A 1 85 ? -5.845 5.195 -4.674 1.00 93.81 85 TYR A O 1
ATOM 731 N N . VAL A 1 86 ? -3.975 3.953 -4.855 1.00 93.12 86 VAL A N 1
ATOM 732 C CA . VAL A 1 86 ? -3.257 4.606 -3.755 1.00 93.12 86 VAL A CA 1
ATOM 733 C C . VAL A 1 86 ? -3.064 6.091 -4.036 1.00 93.12 86 VAL A C 1
ATOM 735 O O . VAL A 1 86 ? -3.376 6.916 -3.173 1.00 93.12 86 VAL A O 1
ATOM 738 N N . ALA A 1 87 ? -2.593 6.457 -5.230 1.00 90.31 87 ALA A N 1
ATOM 739 C CA . ALA A 1 87 ? -2.320 7.845 -5.586 1.00 90.31 87 ALA A CA 1
ATOM 740 C C . ALA A 1 87 ? -3.583 8.713 -5.468 1.00 90.31 87 ALA A C 1
ATOM 742 O O . ALA A 1 87 ? -3.548 9.756 -4.812 1.00 90.31 87 ALA A O 1
ATOM 743 N N . SER A 1 88 ? -4.716 8.241 -5.996 1.00 89.81 88 SER A N 1
ATOM 744 C CA . SER A 1 88 ? -5.995 8.948 -5.914 1.00 89.81 88 SER A CA 1
ATOM 745 C C . SER A 1 88 ? -6.586 8.963 -4.501 1.00 89.81 88 SER A C 1
ATOM 747 O O . SER A 1 88 ? -7.132 9.989 -4.090 1.00 89.81 88 SER A O 1
ATOM 749 N N . ALA A 1 89 ? -6.481 7.865 -3.742 1.00 88.88 89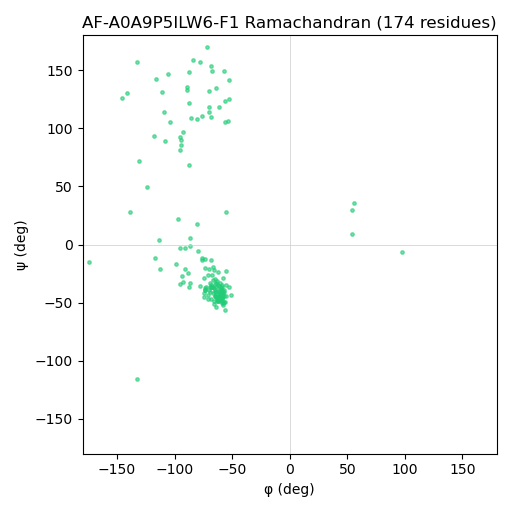 ALA A N 1
ATOM 750 C CA . ALA A 1 89 ? -7.012 7.774 -2.377 1.00 88.88 89 ALA A CA 1
ATOM 751 C C . ALA A 1 89 ? -6.262 8.676 -1.386 1.00 88.88 89 ALA A C 1
ATOM 753 O O . ALA A 1 89 ? -6.836 9.126 -0.396 1.00 88.88 89 ALA A O 1
ATOM 754 N N . THR A 1 90 ? -4.994 8.973 -1.669 1.00 87.06 90 THR A N 1
ATOM 755 C CA . THR A 1 90 ? -4.094 9.694 -0.758 1.00 87.06 90 THR A CA 1
ATOM 756 C C . THR A 1 90 ? -3.685 11.079 -1.269 1.00 87.06 90 THR A C 1
ATOM 758 O O . THR A 1 90 ? -2.914 11.769 -0.612 1.00 87.06 90 THR A O 1
ATOM 761 N N . LYS A 1 91 ? -4.221 11.538 -2.408 1.00 80.94 91 LYS A N 1
ATOM 762 C CA . LYS A 1 91 ? -3.840 12.802 -3.079 1.00 80.94 91 LYS A CA 1
ATOM 763 C C . LYS A 1 91 ? -3.934 14.072 -2.227 1.00 80.94 91 LYS A C 1
ATOM 765 O O . LYS A 1 91 ? -3.323 15.082 -2.549 1.00 80.94 91 LYS A O 1
ATOM 770 N N . HIS A 1 92 ? -4.750 14.060 -1.175 1.00 75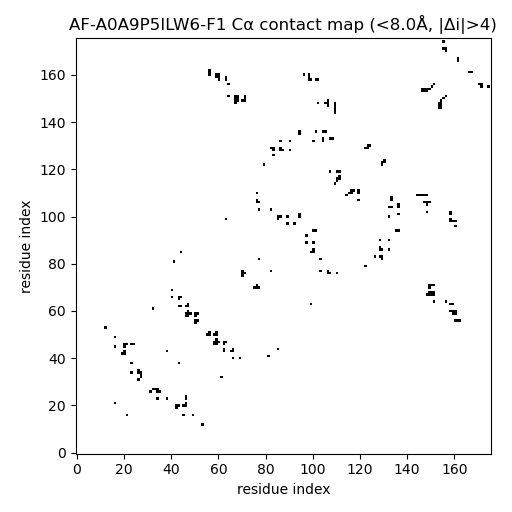.94 92 HIS A N 1
ATOM 771 C CA . HIS A 1 92 ? -4.923 15.208 -0.278 1.00 75.94 92 HIS A CA 1
ATOM 772 C C . HIS A 1 92 ? -4.037 15.131 0.970 1.00 75.94 92 HIS A C 1
ATOM 774 O O . HIS A 1 92 ? -4.021 16.058 1.781 1.00 75.94 92 HIS A O 1
ATOM 780 N N . GLU A 1 93 ? -3.292 14.041 1.127 1.00 70.25 93 GLU A N 1
ATOM 781 C CA . GLU A 1 93 ? -2.380 13.819 2.236 1.00 70.25 93 GLU A CA 1
ATOM 782 C C . GLU A 1 93 ? -0.976 14.248 1.801 1.00 70.25 93 GLU A C 1
ATOM 784 O O . GLU A 1 93 ? -0.235 13.498 1.173 1.00 70.25 93 GLU A O 1
ATOM 789 N N . CYS A 1 94 ? -0.630 15.506 2.086 1.00 52.25 94 CYS A N 1
ATOM 790 C CA . CYS A 1 94 ? 0.633 16.094 1.643 1.00 52.25 94 CYS A CA 1
ATOM 791 C C . CYS A 1 94 ? 1.848 15.376 2.272 1.00 52.25 94 CYS A C 1
ATOM 793 O O . CYS A 1 94 ? 1.871 15.100 3.479 1.00 52.25 94 CYS A O 1
ATOM 795 N N . GLY A 1 95 ? 2.851 15.087 1.435 1.00 55.16 95 GLY A N 1
ATOM 796 C CA . GLY A 1 95 ? 4.029 14.262 1.711 1.00 55.16 95 GLY A CA 1
ATOM 797 C C . GLY A 1 95 ? 4.841 14.666 2.945 1.00 55.16 95 GLY A C 1
ATOM 798 O O . GLY A 1 95 ? 5.575 15.653 2.937 1.00 55.16 95 GLY A O 1
ATOM 799 N N . LYS A 1 96 ? 4.696 13.848 3.995 1.00 50.28 96 LYS A N 1
ATOM 800 C CA . LYS A 1 96 ? 5.709 13.481 5.011 1.00 50.28 96 LYS A CA 1
ATOM 801 C C . LYS A 1 96 ? 5.192 12.407 5.981 1.00 50.28 96 LYS A C 1
ATOM 803 O O . LYS A 1 96 ? 5.977 11.835 6.724 1.00 50.28 96 LYS A O 1
ATOM 808 N N . TYR A 1 97 ? 3.875 12.168 6.003 1.00 61.34 97 TYR A N 1
ATOM 809 C CA . TYR A 1 97 ? 3.226 11.249 6.949 1.00 61.34 97 TYR A CA 1
ATOM 810 C C . TYR A 1 97 ? 2.536 10.049 6.299 1.00 61.34 97 TYR A C 1
ATOM 812 O O . TYR A 1 97 ? 2.159 9.118 7.010 1.00 61.34 97 TYR A O 1
ATOM 820 N N . ASN A 1 98 ? 2.360 10.049 4.974 1.00 84.38 98 ASN A N 1
ATOM 821 C CA . ASN A 1 98 ? 1.784 8.901 4.290 1.00 84.38 98 ASN A CA 1
ATOM 822 C C . ASN A 1 98 ? 2.899 7.980 3.779 1.00 84.38 98 ASN A C 1
ATOM 824 O O . ASN A 1 98 ? 3.383 8.099 2.656 1.00 84.38 98 ASN A O 1
ATOM 828 N N . VAL A 1 99 ? 3.276 7.049 4.646 1.00 88.25 99 VAL A N 1
ATOM 829 C CA . VAL A 1 99 ? 4.271 6.002 4.390 1.00 88.25 99 VAL A CA 1
ATOM 830 C C . VAL A 1 99 ? 3.879 5.047 3.253 1.00 88.25 99 VAL A C 1
ATOM 832 O O . VAL A 1 99 ? 4.755 4.470 2.617 1.00 88.25 99 VAL A O 1
ATOM 835 N N . LEU A 1 100 ? 2.584 4.915 2.935 1.00 91.88 100 LEU A N 1
ATOM 836 C CA . LEU A 1 100 ? 2.123 4.125 1.790 1.00 91.88 100 LEU A CA 1
ATOM 837 C C . LEU A 1 100 ? 2.411 4.843 0.458 1.00 91.88 100 LEU A C 1
ATOM 839 O O . LEU A 1 100 ? 2.849 4.201 -0.495 1.00 91.88 100 LEU A O 1
ATOM 843 N N . ARG A 1 101 ? 2.236 6.172 0.392 1.00 90.50 101 ARG A N 1
ATOM 844 C CA . ARG A 1 101 ? 2.660 6.986 -0.766 1.00 90.50 101 ARG A CA 1
ATOM 845 C C . ARG A 1 101 ? 4.167 6.910 -0.969 1.00 90.50 101 ARG A C 1
ATOM 847 O O . ARG A 1 101 ? 4.613 6.722 -2.095 1.00 90.50 101 ARG A O 1
ATOM 854 N N . GLU A 1 102 ? 4.929 7.030 0.117 1.00 88.44 102 GLU A N 1
ATOM 855 C CA . GLU A 1 102 ? 6.391 6.914 0.092 1.00 88.44 102 GLU A CA 1
ATOM 856 C C . GLU A 1 102 ? 6.830 5.545 -0.437 1.00 88.44 102 GLU A C 1
ATOM 858 O O . GLU A 1 102 ? 7.665 5.480 -1.333 1.00 88.44 102 GLU A O 1
ATOM 863 N N . PHE A 1 103 ? 6.202 4.461 0.026 1.00 91.19 103 PHE A N 1
ATOM 864 C CA . PHE A 1 103 ? 6.454 3.116 -0.489 1.00 91.19 103 PHE A CA 1
ATOM 865 C C . PHE A 1 103 ? 6.180 2.988 -1.996 1.00 91.19 103 PHE A C 1
ATOM 867 O O . PHE A 1 103 ? 6.978 2.391 -2.717 1.00 91.19 103 PHE A O 1
ATOM 874 N N . CYS A 1 104 ? 5.078 3.561 -2.491 1.00 92.56 104 CYS A N 1
ATOM 875 C CA . CYS A 1 104 ? 4.752 3.544 -3.921 1.00 92.56 104 CYS A CA 1
ATOM 876 C C . CYS A 1 104 ? 5.782 4.321 -4.748 1.00 92.56 104 CYS A C 1
ATOM 878 O O . CYS A 1 104 ? 6.242 3.839 -5.782 1.00 92.56 104 CYS A O 1
ATOM 880 N N . ALA A 1 105 ? 6.163 5.512 -4.286 1.00 91.00 105 ALA A N 1
ATOM 881 C CA . ALA A 1 105 ? 7.109 6.360 -4.998 1.00 91.00 105 ALA A CA 1
ATOM 882 C C . ALA A 1 105 ? 8.502 5.726 -5.038 1.00 91.00 105 ALA A C 1
ATOM 884 O O . ALA A 1 105 ? 9.146 5.703 -6.085 1.00 91.00 105 ALA A O 1
ATOM 885 N N . LEU A 1 106 ? 8.930 5.147 -3.916 1.00 89.88 106 LEU A N 1
ATOM 886 C CA . LEU A 1 106 ? 10.223 4.491 -3.808 1.00 89.88 106 LEU A CA 1
ATOM 887 C C . LEU A 1 106 ? 10.296 3.223 -4.665 1.00 89.88 106 LEU A C 1
ATOM 889 O O . LEU A 1 106 ? 11.331 2.969 -5.270 1.00 89.88 106 LEU A O 1
ATOM 893 N N . GLN A 1 107 ? 9.206 2.454 -4.775 1.00 92.06 107 GLN A N 1
ATOM 894 C CA . GLN A 1 107 ? 9.134 1.332 -5.718 1.00 92.06 107 GLN A CA 1
ATOM 895 C C . GLN A 1 107 ? 9.285 1.790 -7.168 1.00 92.06 107 GLN A C 1
ATOM 897 O O . GLN A 1 107 ? 10.069 1.197 -7.902 1.00 92.06 107 GLN A O 1
ATOM 902 N N . LEU A 1 108 ? 8.583 2.857 -7.569 1.00 92.69 108 LEU A N 1
ATOM 903 C CA . LEU A 1 108 ? 8.709 3.422 -8.915 1.00 92.69 108 LEU A CA 1
ATOM 904 C C . LEU A 1 108 ? 10.136 3.903 -9.191 1.00 92.69 108 LEU A C 1
ATOM 906 O O . LEU A 1 108 ? 10.673 3.628 -10.260 1.00 92.69 108 LEU A O 1
ATOM 910 N N . HIS A 1 109 ? 10.760 4.585 -8.229 1.00 91.25 109 HIS A N 1
ATOM 911 C CA . HIS A 1 109 ? 12.138 5.058 -8.356 1.00 91.25 109 HIS A CA 1
ATOM 912 C C . HIS A 1 109 ? 13.110 3.877 -8.483 1.00 91.25 109 HIS A C 1
ATOM 914 O O . HIS A 1 109 ? 13.905 3.818 -9.418 1.00 91.25 109 HIS A O 1
ATOM 920 N N . TYR A 1 110 ? 12.984 2.877 -7.605 1.00 90.25 110 TYR A N 1
ATOM 921 C CA . TYR A 1 110 ? 13.805 1.671 -7.656 1.00 90.25 110 TYR A CA 1
ATOM 922 C C . TYR A 1 110 ? 13.650 0.928 -8.991 1.00 90.25 110 TYR A C 1
ATOM 924 O O . TYR A 1 110 ? 14.653 0.564 -9.605 1.00 90.25 110 TYR A O 1
ATOM 932 N N . GLN A 1 111 ? 12.416 0.749 -9.473 1.00 91.81 111 GLN A N 1
ATOM 933 C CA . GLN A 1 111 ? 12.124 0.105 -10.754 1.00 91.81 111 GLN A CA 1
ATOM 934 C C . GLN A 1 111 ? 12.689 0.903 -11.942 1.00 91.81 111 GLN A C 1
ATOM 936 O O . GLN A 1 111 ? 13.184 0.305 -12.896 1.00 91.81 111 GLN A O 1
ATOM 941 N N . ASN A 1 112 ? 12.666 2.239 -11.880 1.00 91.44 112 ASN A N 1
ATOM 942 C CA . ASN A 1 112 ? 13.193 3.123 -12.924 1.00 91.44 112 ASN A CA 1
ATOM 943 C C . ASN A 1 112 ? 14.718 3.025 -13.087 1.00 91.44 112 ASN A C 1
ATOM 945 O O . ASN A 1 112 ? 15.232 3.116 -14.211 1.00 91.44 112 ASN A O 1
ATOM 949 N N . GLU A 1 113 ? 15.424 2.870 -11.966 1.00 88.81 113 GLU A N 1
ATOM 950 C CA . GLU A 1 113 ? 16.886 2.810 -11.924 1.00 88.81 113 GLU A CA 1
ATOM 951 C C . GLU A 1 113 ? 17.433 1.394 -12.131 1.00 88.81 113 GLU A C 1
ATOM 953 O O . GLU A 1 113 ? 18.457 1.230 -12.794 1.00 88.81 113 GLU A O 1
ATOM 958 N N . ASN A 1 114 ? 16.750 0.369 -11.614 1.00 87.38 114 ASN A N 1
ATOM 959 C CA . ASN A 1 114 ? 17.312 -0.982 -11.519 1.00 87.38 114 ASN A CA 1
ATOM 960 C C . ASN A 1 114 ? 16.626 -2.025 -12.411 1.00 87.38 114 ASN A C 1
ATOM 962 O O . ASN A 1 114 ? 17.238 -3.052 -12.703 1.00 87.38 114 ASN A O 1
ATOM 966 N N . GLU A 1 115 ? 15.384 -1.794 -12.845 1.00 86.81 115 GLU A N 1
ATOM 967 C CA . GLU A 1 115 ? 14.586 -2.805 -13.549 1.00 86.81 115 GLU A CA 1
ATOM 968 C C . GLU A 1 115 ? 13.907 -2.248 -14.819 1.00 86.81 115 GLU A C 1
ATOM 970 O O . GLU A 1 115 ? 14.580 -1.909 -15.797 1.00 86.81 115 GLU A O 1
ATOM 975 N N . ASP A 1 116 ? 12.570 -2.203 -14.857 1.00 87.81 116 ASP A N 1
ATOM 976 C CA . ASP A 1 116 ? 11.784 -1.875 -16.049 1.00 87.81 116 ASP A CA 1
ATOM 977 C C . ASP A 1 116 ? 11.412 -0.386 -16.112 1.00 87.81 116 ASP A C 1
ATOM 979 O O . ASP A 1 116 ? 10.319 0.048 -15.730 1.00 87.81 116 ASP A O 1
ATOM 983 N N . ARG A 1 117 ? 12.338 0.408 -16.656 1.00 90.94 117 ARG A N 1
ATOM 984 C CA . ARG A 1 117 ? 12.149 1.846 -16.894 1.00 90.94 117 ARG A CA 1
ATOM 985 C C . ARG A 1 117 ? 10.961 2.172 -17.806 1.00 90.94 117 ARG A C 1
ATOM 987 O O . ARG A 1 117 ? 10.327 3.213 -17.623 1.00 90.94 117 ARG A O 1
ATOM 994 N N . GLU A 1 118 ? 10.657 1.340 -18.804 1.00 92.94 118 GLU A N 1
ATOM 995 C CA . GLU A 1 118 ? 9.538 1.627 -19.712 1.00 92.94 118 GLU A CA 1
ATOM 996 C C . GLU A 1 118 ? 8.195 1.412 -19.008 1.00 92.94 118 GLU A C 1
ATOM 998 O O . GLU A 1 118 ? 7.287 2.223 -19.197 1.00 92.94 118 GLU A O 1
ATOM 1003 N N . ALA A 1 119 ? 8.073 0.405 -18.136 1.00 91.75 119 ALA A N 1
ATOM 1004 C CA . ALA A 1 119 ? 6.887 0.233 -17.296 1.00 91.75 119 ALA A CA 1
ATOM 1005 C C . ALA A 1 119 ? 6.638 1.454 -16.395 1.00 91.75 119 ALA A C 1
ATOM 1007 O O . ALA A 1 119 ? 5.516 1.966 -16.354 1.00 91.75 119 ALA A O 1
ATOM 1008 N N . VAL A 1 120 ? 7.683 1.986 -15.748 1.00 92.75 120 VAL A N 1
ATOM 1009 C CA . VAL A 1 120 ? 7.572 3.207 -14.927 1.00 92.75 120 VAL A CA 1
ATOM 1010 C C . VAL A 1 120 ? 7.151 4.400 -15.777 1.00 92.75 120 VAL A C 1
ATOM 1012 O O . VAL A 1 120 ? 6.212 5.118 -15.433 1.00 92.75 120 VAL A O 1
ATOM 1015 N N . ARG A 1 121 ? 7.788 4.596 -16.933 1.00 93.38 121 ARG A N 1
ATOM 1016 C CA . ARG A 1 121 ? 7.424 5.669 -17.861 1.00 93.38 121 ARG A CA 1
ATOM 1017 C C . ARG A 1 121 ? 5.967 5.564 -18.313 1.00 93.38 121 ARG A C 1
ATOM 1019 O O . ARG A 1 121 ? 5.286 6.586 -18.383 1.00 93.38 121 ARG A O 1
ATOM 1026 N N . HIS A 1 122 ? 5.485 4.360 -18.611 1.00 93.88 122 HIS A N 1
ATOM 1027 C CA . HIS A 1 122 ? 4.084 4.127 -18.949 1.00 93.88 122 HIS A CA 1
ATOM 1028 C C . HIS A 1 122 ? 3.153 4.490 -17.792 1.00 93.88 122 HIS A C 1
ATOM 1030 O O . HIS A 1 122 ? 2.175 5.196 -18.027 1.00 93.88 122 HIS A O 1
ATOM 1036 N N . ALA A 1 123 ? 3.475 4.083 -16.563 1.00 93.06 123 ALA A N 1
ATOM 1037 C CA . ALA A 1 123 ? 2.682 4.422 -15.386 1.00 93.06 123 ALA A CA 1
ATOM 1038 C C . ALA A 1 123 ? 2.615 5.938 -15.140 1.00 93.06 123 ALA A C 1
ATOM 1040 O O . ALA A 1 123 ? 1.535 6.478 -14.894 1.00 93.06 123 ALA A O 1
ATOM 1041 N N . LEU A 1 124 ? 3.747 6.636 -15.278 1.00 93.31 124 LEU A N 1
ATOM 1042 C CA . LEU A 1 124 ? 3.814 8.092 -15.150 1.00 93.31 124 LEU A CA 1
ATOM 1043 C C . LEU A 1 124 ? 2.965 8.781 -16.225 1.00 93.31 124 LEU A C 1
ATOM 1045 O O . LEU A 1 124 ? 2.150 9.638 -15.914 1.00 93.31 124 LEU A O 1
ATOM 1049 N N . LEU A 1 125 ? 3.087 8.395 -17.495 1.00 93.88 125 LEU A N 1
ATOM 1050 C CA . LEU A 1 125 ? 2.322 9.034 -18.576 1.00 93.88 125 LEU A CA 1
ATOM 1051 C C . LEU A 1 125 ? 0.807 8.796 -18.494 1.00 93.88 125 LEU A C 1
ATOM 1053 O O . LEU A 1 125 ? 0.040 9.534 -19.111 1.00 93.88 125 LEU A O 1
ATOM 1057 N N . ASP A 1 126 ? 0.382 7.771 -17.766 1.00 93.88 126 ASP A N 1
ATOM 1058 C CA . ASP A 1 126 ? -1.002 7.320 -17.724 1.00 93.88 126 ASP A CA 1
ATOM 1059 C C . ASP A 1 126 ? -1.842 7.988 -16.612 1.00 93.88 126 ASP A C 1
ATOM 1061 O O . ASP A 1 126 ? -3.068 8.065 -16.730 1.00 93.88 126 ASP A O 1
ATOM 1065 N N . SER A 1 127 ? -1.221 8.539 -15.561 1.00 91.62 127 SER A N 1
ATOM 1066 C CA . SER A 1 127 ? -1.940 9.221 -14.474 1.00 91.62 127 SER A CA 1
ATOM 1067 C C . SER A 1 127 ? -1.172 10.406 -13.889 1.00 91.62 127 SER A C 1
ATOM 1069 O O . SER A 1 127 ? -0.059 10.254 -13.386 1.00 91.62 127 SER A O 1
ATOM 1071 N N . SER A 1 128 ? -1.818 11.579 -13.847 1.00 90.50 128 SER A N 1
ATOM 1072 C CA . SER A 1 128 ? -1.268 12.761 -13.167 1.00 90.50 128 SER A CA 1
ATOM 1073 C C . SER A 1 128 ? -1.054 12.527 -11.674 1.00 90.50 128 SER A C 1
ATOM 1075 O O . SER A 1 128 ? -0.055 12.984 -11.137 1.00 90.50 128 SER A O 1
ATOM 1077 N N . ASP A 1 129 ? -1.934 11.762 -11.018 1.00 89.94 129 ASP A N 1
ATOM 1078 C CA . ASP A 1 129 ? -1.807 11.470 -9.585 1.00 89.94 129 ASP A CA 1
ATOM 1079 C C . ASP A 1 129 ? -0.527 10.660 -9.292 1.00 89.94 129 ASP A C 1
ATOM 1081 O O . ASP A 1 129 ? 0.090 10.833 -8.240 1.00 89.94 129 ASP A O 1
ATOM 1085 N N . ILE A 1 130 ? -0.115 9.789 -10.225 1.00 91.81 130 ILE A N 1
ATOM 1086 C CA . ILE A 1 130 ? 1.125 9.004 -10.111 1.00 91.81 130 ILE A CA 1
ATOM 1087 C C . ILE A 1 130 ? 2.340 9.900 -10.366 1.00 91.81 130 ILE A C 1
ATOM 1089 O O . ILE A 1 130 ? 3.317 9.809 -9.627 1.00 91.81 130 ILE A O 1
ATOM 1093 N N . ILE A 1 131 ? 2.275 10.792 -11.364 1.00 91.69 131 ILE A N 1
ATOM 1094 C CA . ILE A 1 131 ? 3.328 11.795 -11.597 1.00 91.69 131 ILE A CA 1
ATOM 1095 C C . ILE A 1 131 ? 3.530 12.648 -10.350 1.00 91.69 131 ILE A C 1
ATOM 1097 O O . ILE A 1 131 ? 4.664 12.814 -9.912 1.00 91.69 131 ILE A O 1
ATOM 1101 N N . ASP A 1 132 ? 2.452 13.174 -9.774 1.00 88.62 132 ASP A N 1
ATOM 1102 C CA . ASP A 1 132 ? 2.526 14.035 -8.597 1.00 88.62 132 ASP A CA 1
ATOM 1103 C C . ASP A 1 132 ? 3.150 13.280 -7.419 1.00 88.62 132 ASP A C 1
ATOM 1105 O O . ASP A 1 132 ? 4.077 13.785 -6.791 1.00 88.62 132 ASP A O 1
ATOM 1109 N N . LEU A 1 133 ? 2.718 12.038 -7.176 1.00 88.62 133 LEU A N 1
ATOM 1110 C CA . LEU A 1 133 ? 3.305 11.159 -6.162 1.00 88.62 133 LEU A CA 1
ATOM 1111 C C . LEU A 1 133 ? 4.811 10.935 -6.385 1.00 88.62 133 LEU A C 1
ATOM 1113 O O . LEU A 1 133 ? 5.591 11.019 -5.436 1.00 88.62 133 LEU A O 1
ATOM 1117 N N . TYR A 1 134 ? 5.227 10.681 -7.627 1.00 89.69 134 TYR A N 1
ATOM 1118 C CA . TYR A 1 134 ? 6.628 10.449 -7.978 1.00 89.69 134 TYR A CA 1
ATOM 1119 C C . TYR A 1 134 ? 7.481 11.716 -7.819 1.00 89.69 134 TYR A C 1
ATOM 1121 O O . TYR A 1 134 ? 8.539 11.695 -7.194 1.00 89.69 134 TYR A O 1
ATOM 1129 N N . LEU A 1 135 ? 7.003 12.856 -8.324 1.00 87.75 135 LEU A N 1
ATOM 1130 C CA . LEU A 1 135 ? 7.714 14.135 -8.242 1.00 87.75 135 LEU A CA 1
ATOM 1131 C C . LEU A 1 135 ? 7.783 14.682 -6.812 1.00 87.75 135 LEU A C 1
ATOM 1133 O O . LEU A 1 135 ? 8.767 15.331 -6.450 1.00 87.75 135 LEU A O 1
ATOM 1137 N N . GLU A 1 136 ? 6.758 14.441 -5.991 1.00 83.06 136 GLU A N 1
ATOM 1138 C CA . GLU A 1 136 ? 6.791 14.755 -4.561 1.00 83.06 136 GLU A CA 1
ATOM 1139 C C . GLU A 1 136 ? 7.939 14.025 -3.863 1.00 83.06 136 GLU A C 1
ATOM 1141 O O . GLU A 1 136 ? 8.652 14.642 -3.068 1.00 83.06 136 GLU A O 1
ATOM 1146 N N . TYR A 1 137 ? 8.145 12.747 -4.189 1.00 80.00 137 TYR A N 1
ATOM 1147 C CA . TYR A 1 137 ? 9.260 11.965 -3.670 1.00 80.00 137 TYR A CA 1
ATOM 1148 C C . TYR A 1 137 ? 10.608 12.521 -4.140 1.00 80.00 137 TYR A C 1
ATOM 1150 O O . TYR A 1 137 ? 11.421 12.893 -3.298 1.00 80.00 137 TYR A O 1
ATOM 1158 N N . GLU A 1 138 ? 10.809 12.693 -5.450 1.00 81.50 138 GLU A N 1
ATOM 1159 C CA . GLU A 1 138 ? 12.061 13.217 -6.032 1.00 81.50 138 GLU A CA 1
ATOM 1160 C C . GLU A 1 138 ? 12.461 14.584 -5.453 1.00 81.50 138 GLU A C 1
ATOM 1162 O O . GLU A 1 138 ? 13.636 14.893 -5.258 1.00 81.50 138 GLU A O 1
ATOM 1167 N N . LYS A 1 139 ? 11.474 15.429 -5.132 1.00 79.56 139 LYS A N 1
ATOM 1168 C CA . LYS A 1 139 ? 11.721 16.738 -4.517 1.00 79.56 139 LYS A CA 1
ATOM 1169 C C . LYS A 1 139 ? 12.256 16.633 -3.085 1.00 79.56 139 LYS A C 1
ATOM 1171 O O . LYS A 1 139 ? 12.991 17.519 -2.647 1.00 79.56 139 LYS A O 1
ATOM 1176 N N . VAL A 1 140 ? 11.805 15.638 -2.325 1.00 72.06 140 VAL A N 1
ATOM 1177 C CA . VAL A 1 140 ? 12.092 15.500 -0.887 1.00 72.06 140 VAL A CA 1
ATOM 1178 C C . VAL A 1 140 ? 13.291 14.588 -0.641 1.00 72.06 140 VAL A C 1
ATOM 1180 O O . VAL A 1 140 ? 14.071 14.838 0.280 1.00 72.06 140 VAL A O 1
ATOM 1183 N N . TYR A 1 141 ? 13.460 13.566 -1.472 1.00 67.62 141 TYR A N 1
ATOM 1184 C CA . TYR A 1 141 ? 14.435 12.503 -1.307 1.00 67.62 141 TYR A CA 1
ATOM 1185 C C . TYR A 1 141 ? 15.417 12.526 -2.481 1.00 67.62 141 TYR A C 1
ATOM 1187 O O . TYR A 1 141 ? 15.195 11.923 -3.518 1.00 67.62 141 TYR A O 1
ATOM 1195 N N . CYS A 1 142 ? 16.540 13.225 -2.295 1.00 54.94 142 CYS A N 1
ATOM 1196 C CA . CYS A 1 142 ? 17.675 13.235 -3.232 1.00 54.94 142 CYS A CA 1
ATOM 1197 C C . CYS A 1 142 ? 18.605 12.013 -3.085 1.00 54.94 142 CYS A C 1
ATOM 1199 O O . CYS A 1 142 ? 19.773 12.096 -3.461 1.00 54.94 142 CYS A O 1
ATOM 1201 N N . LEU A 1 143 ? 18.158 10.934 -2.441 1.00 54.09 143 LEU A N 1
ATOM 1202 C CA . LEU A 1 143 ? 19.018 9.792 -2.140 1.00 54.09 143 LEU A CA 1
ATOM 1203 C C . LEU A 1 143 ? 18.627 8.607 -3.011 1.00 54.09 143 LEU A C 1
ATOM 1205 O O . LEU A 1 143 ? 17.551 8.040 -2.827 1.00 54.09 143 LEU A O 1
ATOM 1209 N N . ASP A 1 144 ? 19.550 8.227 -3.893 1.00 56.03 144 ASP A N 1
ATOM 1210 C CA . ASP A 1 144 ? 19.534 6.952 -4.598 1.00 56.03 144 ASP A CA 1
ATOM 1211 C C . ASP A 1 144 ? 19.491 5.840 -3.543 1.00 56.03 144 ASP A C 1
ATOM 1213 O O . ASP A 1 144 ? 20.454 5.592 -2.811 1.00 56.03 144 ASP A O 1
ATOM 1217 N N . THR A 1 145 ? 18.331 5.211 -3.388 1.00 62.84 145 THR A N 1
ATOM 1218 C CA . THR A 1 145 ? 18.204 4.019 -2.556 1.00 62.84 145 THR A CA 1
ATOM 1219 C C . THR A 1 145 ? 18.575 2.820 -3.418 1.00 62.84 145 THR A C 1
ATOM 1221 O O . THR A 1 145 ? 17.835 2.431 -4.315 1.00 62.84 145 THR A O 1
ATOM 1224 N N . GLU A 1 146 ? 19.738 2.225 -3.139 1.00 67.19 146 GLU A N 1
ATOM 1225 C CA . GLU A 1 146 ? 20.182 0.978 -3.788 1.00 67.19 146 GLU A CA 1
ATOM 1226 C C . GLU A 1 146 ? 19.410 -0.257 -3.280 1.00 67.19 146 GLU A C 1
ATOM 1228 O O . GLU A 1 146 ? 19.486 -1.339 -3.861 1.00 67.19 146 GLU A O 1
ATOM 1233 N N . SER A 1 147 ? 18.667 -0.109 -2.182 1.00 81.88 147 SER A N 1
ATOM 1234 C CA . SER A 1 147 ? 17.923 -1.191 -1.538 1.00 81.88 147 SER A CA 1
ATOM 1235 C C . SER A 1 147 ? 16.508 -1.320 -2.096 1.00 81.88 147 SER A C 1
ATOM 1237 O O . SER A 1 147 ? 15.776 -0.339 -2.156 1.00 81.88 147 SER A O 1
ATOM 1239 N N . ASP A 1 148 ? 16.080 -2.543 -2.413 1.00 86.75 148 ASP A N 1
ATOM 1240 C CA . ASP A 1 148 ? 14.694 -2.799 -2.817 1.00 86.75 148 ASP A CA 1
ATOM 1241 C C . ASP A 1 148 ? 13.729 -2.428 -1.668 1.00 86.75 148 ASP A C 1
ATOM 1243 O O . ASP A 1 148 ? 13.792 -3.047 -0.598 1.00 86.75 148 ASP A O 1
ATOM 1247 N N . PRO A 1 149 ? 12.814 -1.458 -1.852 1.00 87.25 149 PRO A N 1
ATOM 1248 C CA . PRO A 1 149 ? 11.875 -1.051 -0.807 1.00 87.25 149 PRO A CA 1
ATOM 1249 C C . PRO A 1 149 ? 10.879 -2.149 -0.428 1.00 87.25 149 PRO A C 1
ATOM 1251 O O . PRO A 1 149 ? 10.326 -2.135 0.673 1.00 87.25 149 PRO A O 1
ATOM 1254 N N . ARG A 1 150 ? 10.637 -3.128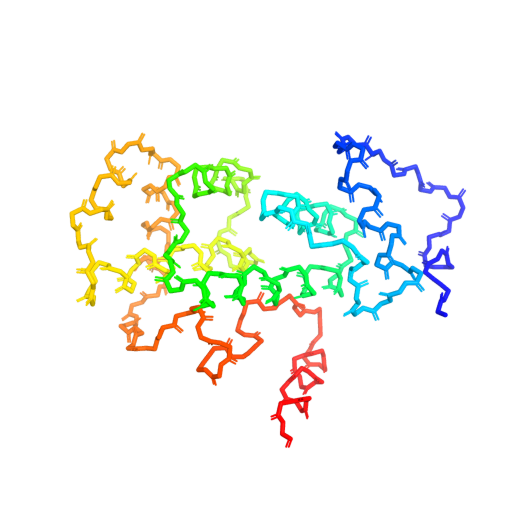 -1.304 1.00 89.69 150 ARG A N 1
ATOM 1255 C CA . ARG A 1 150 ? 9.771 -4.278 -1.016 1.00 89.69 150 ARG A CA 1
ATOM 1256 C C . ARG A 1 150 ? 10.431 -5.226 -0.024 1.00 89.69 150 ARG A C 1
ATOM 1258 O O . ARG A 1 150 ? 9.736 -5.923 0.701 1.00 89.69 150 ARG A O 1
ATOM 1265 N N . SER A 1 151 ? 11.759 -5.250 0.041 1.00 86.69 151 SER A N 1
ATOM 1266 C CA . SER A 1 151 ? 12.493 -6.197 0.871 1.00 86.69 151 SER A CA 1
ATOM 1267 C C . SER A 1 151 ? 12.323 -5.878 2.365 1.00 86.69 151 SER A C 1
ATOM 1269 O O . SER A 1 151 ? 12.829 -4.861 2.857 1.00 86.69 151 SER A O 1
ATOM 1271 N N . PRO A 1 152 ? 11.668 -6.769 3.140 1.00 77.56 152 PRO A N 1
ATOM 1272 C CA . PRO A 1 152 ? 11.468 -6.554 4.569 1.00 77.56 152 PRO A CA 1
ATOM 1273 C C . PRO A 1 152 ? 12.771 -6.624 5.369 1.00 77.56 152 PRO A C 1
ATOM 1275 O O . PRO A 1 152 ? 12.776 -6.261 6.536 1.00 77.56 152 PRO A O 1
ATOM 1278 N N . THR A 1 153 ? 13.865 -7.126 4.788 1.00 79.06 153 THR A N 1
ATOM 1279 C CA . THR A 1 153 ? 15.170 -7.223 5.460 1.00 79.06 153 THR A CA 1
ATOM 1280 C C . THR A 1 153 ? 15.994 -5.950 5.313 1.00 79.06 153 THR A C 1
ATOM 1282 O O . THR A 1 153 ? 16.740 -5.605 6.225 1.00 79.06 153 THR A O 1
ATOM 1285 N N . THR A 1 154 ? 15.863 -5.244 4.190 1.00 75.81 154 THR A N 1
ATOM 1286 C CA . THR A 1 154 ? 16.614 -4.010 3.903 1.00 75.81 154 THR A CA 1
ATOM 1287 C C . THR A 1 154 ? 15.855 -2.757 4.312 1.00 75.81 154 THR A C 1
ATOM 1289 O O . THR A 1 154 ? 16.481 -1.767 4.676 1.00 75.81 154 THR A O 1
ATOM 1292 N N . SER A 1 155 ? 14.522 -2.822 4.320 1.00 73.81 155 SER A N 1
ATOM 1293 C CA . SER A 1 155 ? 13.640 -1.723 4.720 1.00 73.81 155 SER A CA 1
ATOM 1294 C C . SER A 1 155 ? 12.683 -2.125 5.852 1.00 73.81 155 SER A C 1
ATOM 1296 O O . SER A 1 155 ? 11.471 -1.897 5.741 1.00 73.81 155 SER A O 1
ATOM 1298 N N . PRO A 1 156 ? 13.171 -2.741 6.949 1.00 75.06 156 PRO A N 1
ATOM 1299 C CA . PRO A 1 156 ? 12.294 -3.193 8.013 1.00 75.06 156 PRO A CA 1
ATOM 1300 C C . PRO A 1 156 ? 11.718 -1.999 8.780 1.00 75.06 156 PRO A C 1
ATOM 1302 O O . PRO A 1 156 ? 12.431 -1.070 9.160 1.00 75.06 156 PRO A O 1
ATOM 1305 N N . CYS A 1 157 ? 10.406 -2.019 9.002 1.00 81.94 157 CYS A N 1
ATOM 1306 C CA . CYS A 1 157 ? 9.651 -0.934 9.629 1.00 81.94 157 CYS A CA 1
ATOM 1307 C C . CYS A 1 157 ? 9.817 0.465 8.975 1.00 81.94 157 CYS A C 1
ATOM 1309 O O . CYS A 1 157 ? 9.336 1.453 9.535 1.00 81.94 157 CYS A O 1
ATOM 1311 N N . GLN A 1 158 ? 10.464 0.601 7.806 1.00 84.38 158 GLN A N 1
ATOM 1312 C CA . GLN A 1 158 ? 10.690 1.907 7.162 1.00 84.38 158 GLN A CA 1
ATOM 1313 C C . GLN A 1 158 ? 9.364 2.621 6.881 1.00 84.38 158 GLN A C 1
ATOM 1315 O O . GLN A 1 158 ? 9.234 3.818 7.115 1.00 84.38 158 GLN A O 1
ATOM 1320 N N . PHE A 1 159 ? 8.362 1.858 6.446 1.00 88.44 159 PHE A N 1
ATOM 1321 C CA . PHE A 1 159 ? 7.045 2.371 6.078 1.00 88.44 159 PHE A CA 1
ATOM 1322 C C . PHE A 1 159 ? 6.022 2.247 7.215 1.00 88.44 159 PHE A C 1
ATOM 1324 O O . PHE A 1 159 ? 4.818 2.189 6.977 1.00 88.44 159 PHE A O 1
ATOM 1331 N N . HIS A 1 160 ? 6.464 2.150 8.469 1.00 90.25 160 HIS A N 1
ATOM 1332 C CA . HIS A 1 160 ? 5.552 2.101 9.613 1.00 90.25 160 HIS A CA 1
ATOM 1333 C C . HIS A 1 160 ? 5.193 3.501 10.102 1.00 90.25 160 HIS A C 1
ATOM 1335 O O . HIS A 1 160 ? 5.987 4.437 10.061 1.00 90.25 160 HIS A O 1
ATOM 1341 N N . VAL A 1 161 ? 3.977 3.632 10.621 1.00 86.06 161 VAL A N 1
ATOM 1342 C CA . VAL A 1 161 ? 3.499 4.840 11.285 1.00 86.06 161 VAL A CA 1
ATOM 1343 C C . VAL A 1 161 ? 3.884 4.781 12.761 1.00 86.06 161 VAL A C 1
ATOM 1345 O O . VAL A 1 161 ? 3.461 3.881 13.496 1.00 86.06 161 VAL A O 1
ATOM 1348 N N . TYR A 1 162 ? 4.639 5.783 13.205 1.00 84.00 162 TYR A N 1
ATOM 1349 C CA . TYR A 1 162 ? 5.060 5.947 14.595 1.00 84.00 162 TYR A CA 1
ATOM 1350 C C . TYR A 1 162 ? 4.367 7.152 15.222 1.00 84.00 162 TYR A C 1
ATOM 1352 O O . TYR A 1 162 ? 4.355 8.241 14.651 1.00 84.00 162 TYR A O 1
ATOM 1360 N N . VAL A 1 163 ? 3.788 6.965 16.411 1.00 78.69 163 VAL A N 1
ATOM 1361 C CA . VAL A 1 163 ? 3.173 8.065 17.176 1.00 78.69 163 VAL A CA 1
ATOM 1362 C C . VAL A 1 163 ? 4.188 8.664 18.145 1.00 78.69 163 VAL A C 1
ATOM 1364 O O . VAL A 1 163 ? 4.164 9.862 18.424 1.00 78.69 163 VAL A O 1
ATOM 1367 N N . THR A 1 164 ? 5.093 7.834 18.656 1.00 76.19 164 THR A N 1
ATOM 1368 C CA . THR A 1 164 ? 6.138 8.213 19.602 1.00 76.19 164 THR A CA 1
ATOM 1369 C C . THR A 1 164 ? 7.490 7.647 19.177 1.00 76.19 164 THR A C 1
ATOM 1371 O O . THR A 1 164 ? 7.559 6.619 18.509 1.00 76.19 164 THR A O 1
ATOM 1374 N N . ASN A 1 165 ? 8.579 8.268 19.640 1.00 72.06 165 ASN A N 1
ATOM 1375 C CA . ASN A 1 165 ? 9.931 7.720 19.460 1.00 72.06 165 ASN A CA 1
ATOM 1376 C C . ASN A 1 165 ? 10.071 6.316 20.071 1.00 72.06 165 ASN A C 1
ATOM 1378 O O . ASN A 1 165 ? 10.828 5.498 19.570 1.00 72.06 165 ASN A O 1
ATOM 1382 N N . LYS A 1 166 ? 9.289 6.015 21.112 1.00 71.88 166 LYS A N 1
ATOM 1383 C CA . LYS A 1 166 ? 9.245 4.683 21.707 1.00 71.88 166 LYS A CA 1
ATOM 1384 C C . LYS A 1 166 ? 8.639 3.639 20.763 1.00 71.88 166 LYS A C 1
ATOM 1386 O O . LYS A 1 166 ? 9.109 2.513 20.741 1.00 71.88 166 LYS A O 1
ATOM 1391 N N . ASP A 1 167 ? 7.629 4.001 19.967 1.00 72.81 167 ASP A N 1
ATOM 1392 C CA . ASP A 1 167 ? 7.058 3.079 18.972 1.00 72.81 167 ASP A CA 1
ATOM 1393 C C . ASP A 1 167 ? 8.084 2.722 17.884 1.00 72.81 167 ASP A C 1
ATOM 1395 O O . ASP A 1 167 ? 8.084 1.598 17.385 1.00 72.81 167 ASP A O 1
ATOM 1399 N N . LEU A 1 168 ? 8.961 3.673 17.536 1.00 73.56 168 LEU A N 1
ATOM 1400 C CA . LEU A 1 168 ? 10.079 3.460 16.615 1.00 73.56 168 LEU A CA 1
ATOM 1401 C C . LEU A 1 168 ? 11.101 2.483 17.208 1.00 73.56 168 LEU A C 1
ATOM 1403 O O . LEU A 1 168 ? 11.426 1.481 16.572 1.00 73.56 168 LEU A O 1
ATOM 1407 N N . GLU A 1 169 ? 11.541 2.731 18.443 1.00 69.19 169 GLU A N 1
ATOM 1408 C CA . GLU A 1 169 ? 12.461 1.847 19.173 1.00 69.19 169 GLU A CA 1
ATOM 1409 C C . GLU A 1 169 ? 11.879 0.429 19.335 1.00 69.19 169 GLU A C 1
ATOM 1411 O O . GLU A 1 169 ? 12.557 -0.562 19.057 1.00 69.19 169 GLU A O 1
ATOM 1416 N N . ASP A 1 170 ? 10.599 0.311 19.706 1.00 70.38 170 ASP A N 1
ATOM 1417 C CA . ASP A 1 170 ? 9.908 -0.973 19.880 1.00 70.38 170 ASP A CA 1
ATOM 1418 C C . ASP A 1 170 ? 9.772 -1.755 18.556 1.00 70.38 170 ASP A C 1
ATOM 1420 O O . ASP A 1 170 ? 9.720 -2.988 18.582 1.00 70.38 170 ASP A O 1
ATOM 1424 N N . CYS A 1 171 ? 9.681 -1.078 17.402 1.00 71.94 171 CYS A N 1
ATOM 1425 C CA . CYS A 1 171 ? 9.667 -1.752 16.098 1.00 71.94 171 CYS A CA 1
ATOM 1426 C C . CYS A 1 171 ? 11.054 -2.256 15.716 1.00 71.94 171 CYS A C 1
ATOM 1428 O O .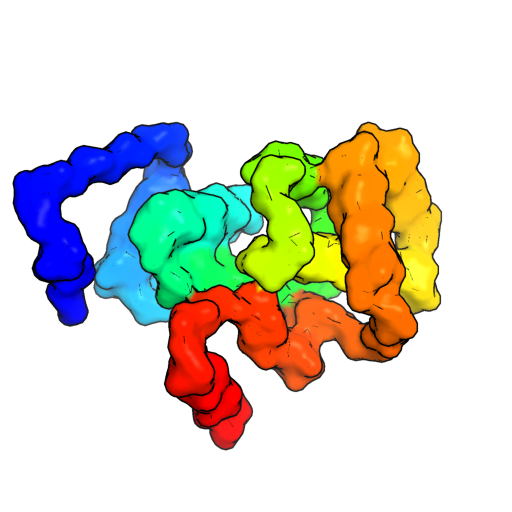 CYS A 1 171 ? 11.198 -3.415 15.334 1.00 71.94 171 CYS A O 1
ATOM 1430 N N . GLN A 1 172 ? 12.070 -1.412 15.902 1.00 65.81 172 GLN A N 1
ATOM 1431 C CA . GLN A 1 172 ? 13.462 -1.751 15.614 1.00 65.81 172 GLN A CA 1
ATOM 1432 C C . GLN A 1 172 ? 13.946 -2.934 16.464 1.00 65.81 172 GLN A C 1
ATOM 1434 O O . GLN A 1 172 ? 14.562 -3.858 15.946 1.00 65.81 172 GLN A O 1
ATOM 1439 N N . THR A 1 173 ? 13.566 -2.972 17.743 1.00 58.09 173 THR A N 1
ATOM 1440 C CA . THR A 1 173 ? 13.974 -4.033 18.684 1.00 58.09 173 THR A CA 1
ATOM 1441 C C . THR A 1 173 ? 13.328 -5.394 18.385 1.00 58.09 173 THR A C 1
ATOM 1443 O O . THR A 1 173 ? 13.836 -6.423 18.807 1.00 58.09 173 THR A O 1
ATOM 1446 N N . LYS A 1 174 ? 12.199 -5.450 17.663 1.00 5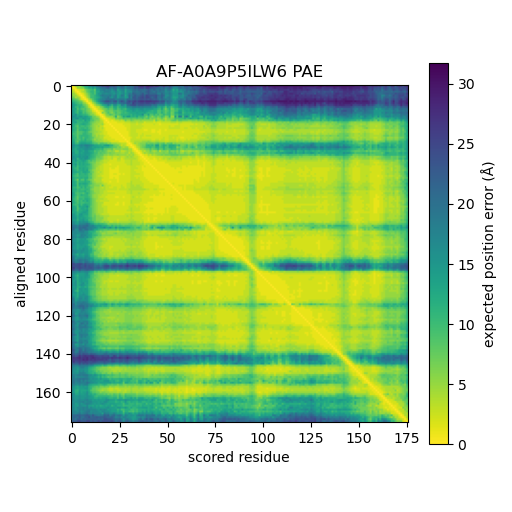7.72 174 LYS A N 1
ATOM 1447 C CA . LYS A 1 174 ? 11.552 -6.725 17.280 1.00 57.72 174 LYS A CA 1
ATOM 1448 C C . LYS A 1 174 ? 12.212 -7.418 16.084 1.00 57.72 174 LYS A C 1
ATOM 1450 O O . LYS A 1 174 ? 11.771 -8.508 15.716 1.00 57.72 174 LYS A O 1
ATOM 1455 N N . LEU A 1 175 ? 13.195 -6.769 15.464 1.00 53.06 175 LEU A N 1
ATOM 1456 C CA . LEU A 1 175 ? 13.946 -7.275 14.317 1.00 53.06 175 LEU A CA 1
ATOM 1457 C C . LEU A 1 175 ? 15.298 -7.891 14.721 1.00 53.06 175 LEU A C 1
ATOM 1459 O O . LEU A 1 175 ? 15.876 -8.609 13.906 1.00 53.06 175 LEU A O 1
ATOM 1463 N N . GLU A 1 176 ? 15.784 -7.607 15.938 1.00 36.97 176 GLU A N 1
ATOM 1464 C CA . GLU A 1 176 ? 16.985 -8.201 16.561 1.00 36.97 176 GLU A CA 1
ATOM 1465 C C . GLU A 1 176 ? 16.669 -9.532 17.267 1.00 36.97 176 GLU A C 1
ATOM 1467 O O . GLU A 1 176 ? 17.515 -10.454 17.179 1.00 36.97 176 GLU A O 1
#

pLDDT: mean 81.47, std 13.85, range [36.97, 95.44]

Sequence (176 aa):
MKFFEAFPCKYTIEVTEGAETIDFFVQWLYTPGRFFKVPEIKTVLDLWLFAGRIKCTKLQNYSMDFIQKYYYQDAEFMDLVDLKYVASATKHECGKYNVLREFCALQLHYQNENEDREAVRHALLDSSDIIDLYLEYEKVYCLDTESDPRSPTTSPCQFHVYVTNKDLEDCQTKLE

Secondary structure (DSSP, 8-state):
--GGGGS-S-------S-HHHHHHHHHHHHSTT--SSPPPHHHHHHHHHHHHHTT-HHHHHHHHHHHHHHHHHTT-PPPHHHHHHHHHHHTTS-TTS-HHHHHHHHHHHHHHHHS-HHHHHHHHHH-HHHHHHHHHHHHH------S-TT-TTTSTTTT---SSHHHHHHHHHT--

Mean predicted aligned error: 7.88 Å

Nearest PDB structures (foldseek):
  7w3i-assembly1_X  TM=3.736E-01  e=1.978E+00  Homo sapiens
  7w5m-assembly1_A  TM=4.019E-01  e=4.082E+00  Arabidopsis thaliana
  7dkh-assembly2_E  TM=2.903E-01  e=2.518E+00  Saccharomyces cerevisiae S288C

Organism: NCBI:txid139641

Foldseek 3Di:
DCPCVVPPPPDDDPDPDDPLLVVQVVQCVVPPPDDPDDDDLVSLVVNLLSCVVVVNLSSVLSSVLVNLQVCVVVVHQDALVRLVVCLVSCVVPQPDQQLVLVLNLVSLLQCCPPNPVVRSVVSCVVDPSNVVSNVSCVVVDVDDDPDNSSDCVSCPCVSGGDPDVVSVVVSVVVND